Protein AF-A0A8J4B3P4-F1 (afdb_monomer_lite)

Structure (mmCIF, N/CA/C/O backbone):
data_AF-A0A8J4B3P4-F1
#
_entry.id   AF-A0A8J4B3P4-F1
#
loop_
_atom_site.group_PDB
_atom_site.id
_atom_site.type_symbol
_atom_site.label_atom_id
_atom_site.label_alt_id
_atom_site.label_comp_id
_atom_site.label_asym_id
_atom_site.label_entity_id
_atom_site.label_seq_id
_atom_site.pdbx_PDB_ins_code
_atom_site.Cartn_x
_atom_site.Cartn_y
_atom_site.Cartn_z
_atom_site.occupancy
_atom_site.B_iso_or_equiv
_atom_site.auth_seq_id
_atom_site.auth_comp_id
_atom_site.auth_asym_id
_atom_site.auth_atom_id
_atom_site.pdbx_PDB_model_num
ATOM 1 N N . MET A 1 1 ? -36.917 -0.570 36.222 1.00 38.06 1 MET A N 1
ATOM 2 C CA . MET A 1 1 ? -35.526 -0.192 36.544 1.00 38.06 1 MET A CA 1
ATOM 3 C C . MET A 1 1 ? -34.757 -0.181 35.239 1.00 38.06 1 MET A C 1
ATOM 5 O O . MET A 1 1 ? -34.541 -1.243 34.676 1.00 38.06 1 MET A O 1
ATOM 9 N N . LEU A 1 2 ? -34.476 1.005 34.700 1.00 41.50 2 LEU A N 1
ATOM 10 C CA . LEU A 1 2 ? -33.633 1.171 33.516 1.00 41.50 2 LEU A CA 1
ATOM 11 C C . LEU A 1 2 ? -32.187 1.172 34.007 1.00 41.50 2 LEU A C 1
ATOM 13 O O . LEU A 1 2 ? -31.768 2.106 34.686 1.00 41.50 2 LEU A O 1
ATOM 17 N N . THR A 1 3 ? -31.476 0.081 33.751 1.00 43.12 3 THR A N 1
ATOM 18 C CA . THR A 1 3 ? -30.063 -0.077 34.091 1.00 43.12 3 THR A CA 1
ATOM 19 C C . THR A 1 3 ? -29.273 0.998 33.351 1.00 43.12 3 THR A C 1
ATOM 21 O O . THR A 1 3 ? -29.347 1.090 32.126 1.00 43.12 3 THR A O 1
ATOM 24 N N . ALA A 1 4 ? -28.586 1.854 34.105 1.00 45.25 4 ALA A N 1
ATOM 25 C CA . ALA A 1 4 ? -27.761 2.922 33.571 1.00 45.25 4 ALA A CA 1
ATOM 26 C C . ALA A 1 4 ? -26.701 2.335 32.628 1.00 45.25 4 ALA A C 1
ATOM 28 O O . ALA A 1 4 ? -25.981 1.411 33.005 1.00 45.25 4 ALA A O 1
ATOM 29 N N . CYS A 1 5 ? -26.617 2.863 31.404 1.00 50.41 5 CYS A N 1
ATOM 30 C CA . CYS A 1 5 ? -25.455 2.659 30.552 1.00 50.41 5 CYS A CA 1
ATOM 31 C C . CYS A 1 5 ? -24.250 3.225 31.298 1.00 50.41 5 CYS A C 1
ATOM 33 O O . CYS A 1 5 ? -24.154 4.438 31.488 1.00 50.41 5 CYS A O 1
ATOM 35 N N . ASP A 1 6 ? -23.373 2.335 31.746 1.00 42.41 6 ASP A N 1
ATOM 36 C CA . ASP A 1 6 ? -22.092 2.682 32.333 1.00 42.41 6 ASP A CA 1
ATOM 37 C C . ASP A 1 6 ? -21.291 3.422 31.257 1.00 42.41 6 ASP A C 1
ATOM 39 O O . ASP A 1 6 ? -20.780 2.831 30.302 1.00 42.41 6 ASP A O 1
ATOM 43 N N . ALA A 1 7 ? -21.311 4.753 31.328 1.00 48.47 7 ALA A N 1
ATOM 44 C CA . ALA A 1 7 ? -20.653 5.632 30.380 1.00 48.47 7 ALA A CA 1
ATOM 45 C C . ALA A 1 7 ? -19.150 5.591 30.659 1.00 48.47 7 ALA A C 1
ATOM 47 O O . ALA A 1 7 ? -18.567 6.536 31.193 1.00 48.47 7 ALA A O 1
ATOM 48 N N . THR A 1 8 ? -18.516 4.473 30.307 1.00 53.03 8 THR A N 1
ATOM 49 C CA . THR A 1 8 ? -17.065 4.389 30.199 1.00 53.03 8 THR A CA 1
ATOM 50 C C . THR A 1 8 ? -16.650 5.408 29.151 1.00 53.03 8 THR A C 1
ATOM 52 O O . THR A 1 8 ? -16.826 5.241 27.945 1.00 53.03 8 THR A O 1
ATOM 55 N N . ARG A 1 9 ? -16.176 6.551 29.643 1.00 50.34 9 ARG A N 1
ATOM 56 C CA . ARG A 1 9 ? -15.672 7.647 28.831 1.00 50.34 9 ARG A CA 1
ATOM 57 C C . ARG A 1 9 ? -14.398 7.134 28.163 1.00 50.34 9 ARG A C 1
ATOM 59 O O . ARG A 1 9 ? -13.337 7.139 28.779 1.00 50.34 9 ARG A O 1
ATOM 66 N N . LEU A 1 10 ? -14.526 6.622 26.941 1.00 59.06 10 LEU A N 1
ATOM 67 C CA . LEU A 1 10 ? -13.390 6.165 26.148 1.00 59.06 10 LEU A CA 1
ATOM 68 C C . LEU A 1 10 ? -12.426 7.342 25.981 1.00 59.06 10 LEU A C 1
ATOM 70 O O . LEU A 1 10 ? -12.778 8.363 25.386 1.00 59.06 10 LEU A O 1
ATOM 74 N N . GLN A 1 11 ? -11.231 7.219 26.556 1.00 56.34 11 GLN A N 1
ATOM 75 C CA . GLN A 1 11 ? -10.145 8.153 26.295 1.00 56.34 11 GLN A CA 1
ATOM 76 C C . GLN A 1 11 ? -9.583 7.827 24.915 1.00 56.34 11 GLN A C 1
ATOM 78 O O . GLN A 1 11 ? -8.853 6.859 24.725 1.00 56.34 11 GLN A O 1
ATOM 83 N N . VAL A 1 12 ? -10.014 8.620 23.943 1.00 65.25 12 VAL A N 1
ATOM 84 C CA . VAL A 1 12 ? -9.489 8.623 22.583 1.00 65.25 12 VAL A CA 1
ATOM 85 C C . VAL A 1 12 ? -8.385 9.678 22.572 1.00 65.25 12 VAL A C 1
ATOM 87 O O . VAL A 1 12 ? -8.654 10.857 22.797 1.00 65.25 12 VAL A O 1
ATOM 90 N N . GLU A 1 13 ? -7.139 9.243 22.416 1.00 71.88 13 GLU A N 1
ATOM 91 C CA . GLU A 1 13 ? -5.944 10.107 22.418 1.00 71.88 13 GLU A CA 1
ATOM 92 C C . GLU A 1 13 ? -5.687 10.747 21.043 1.00 71.88 13 GLU A C 1
ATOM 94 O O . GLU A 1 13 ? -4.768 11.542 20.853 1.00 71.88 13 GLU A O 1
ATOM 99 N N . GLU A 1 14 ? -6.483 10.370 20.052 1.00 79.62 14 GLU A N 1
ATOM 100 C CA . GLU A 1 14 ? -6.300 10.687 18.653 1.00 79.62 14 GLU A CA 1
ATOM 101 C C . GLU A 1 14 ? -6.860 12.065 18.332 1.00 79.62 14 GLU A C 1
ATOM 103 O O . GLU A 1 14 ? -7.873 12.521 18.868 1.00 79.62 14 GLU A O 1
ATOM 108 N N . ASN A 1 15 ? -6.226 12.714 17.358 1.00 83.44 15 ASN A N 1
ATOM 109 C CA . ASN A 1 15 ? -6.749 13.945 16.795 1.00 83.44 15 ASN A CA 1
ATOM 110 C C . ASN A 1 15 ? -8.179 13.718 16.265 1.00 83.44 15 ASN A C 1
ATOM 112 O O . ASN A 1 15 ? -8.436 12.781 15.500 1.00 83.44 15 ASN A O 1
ATOM 116 N N . ARG A 1 16 ? -9.093 14.619 16.645 1.00 84.31 16 ARG A N 1
ATOM 117 C CA . ARG A 1 16 ? -10.506 14.610 16.252 1.00 84.31 16 ARG A CA 1
ATOM 118 C C . ARG A 1 16 ? -10.711 14.408 14.748 1.00 84.31 16 ARG A C 1
ATOM 120 O O . ARG A 1 16 ? -11.571 13.621 14.369 1.00 84.31 16 ARG A O 1
ATOM 127 N N . GLU A 1 17 ? -9.916 15.056 13.901 1.00 83.81 17 GLU A N 1
ATOM 128 C CA . GLU A 1 17 ? -10.041 14.957 12.438 1.00 83.81 17 GLU A CA 1
ATOM 129 C C . GLU A 1 17 ? -9.772 13.533 11.919 1.00 83.81 17 GLU A C 1
ATOM 131 O O . GLU A 1 17 ? -10.432 13.043 10.995 1.00 83.81 17 GLU A O 1
ATOM 136 N N . VAL A 1 18 ? -8.813 12.834 12.534 1.00 85.75 18 VAL A N 1
ATOM 137 C CA . VAL A 1 18 ? -8.480 11.449 12.173 1.00 85.75 18 VAL A CA 1
ATOM 138 C C . VAL A 1 18 ? -9.603 10.519 12.612 1.00 85.75 18 VAL A C 1
ATOM 140 O O . VAL A 1 18 ? -10.028 9.666 11.835 1.00 85.75 18 VAL A O 1
ATOM 143 N N . MET A 1 19 ? -10.141 10.724 13.815 1.00 89.62 19 MET A N 1
ATOM 144 C CA . MET A 1 19 ? -11.267 9.934 14.315 1.00 89.62 19 MET A CA 1
ATOM 145 C C . MET A 1 19 ? -12.544 10.149 13.516 1.00 89.62 19 MET A C 1
ATOM 147 O O . MET A 1 19 ? -13.242 9.184 13.218 1.00 89.62 19 MET A O 1
ATOM 151 N N . GLU A 1 20 ? -12.841 11.381 13.106 1.00 90.19 20 GLU A N 1
ATOM 152 C CA . GLU A 1 20 ? -13.961 11.653 12.204 1.00 90.19 20 GLU A CA 1
ATOM 153 C C . GLU A 1 20 ? -13.795 10.886 10.886 1.00 90.19 20 GLU A C 1
ATOM 155 O O . GLU A 1 20 ? -14.742 10.251 10.418 1.00 90.19 20 GLU A O 1
ATOM 160 N N . SER A 1 21 ? -12.576 10.836 10.342 1.00 90.75 21 SER A N 1
ATOM 161 C CA . SER A 1 21 ? -12.277 10.049 9.142 1.00 90.75 21 SER A CA 1
ATOM 162 C C . SER A 1 21 ? -12.468 8.543 9.366 1.00 90.75 21 SER A C 1
ATOM 164 O O . SER A 1 21 ? -13.091 7.881 8.537 1.00 90.75 21 SER A O 1
ATOM 166 N N . VAL A 1 22 ? -12.010 7.997 10.498 1.00 92.44 22 VAL A N 1
ATOM 167 C CA . VAL A 1 22 ? -12.225 6.585 10.876 1.00 92.44 22 VAL A CA 1
ATOM 168 C C . VAL A 1 22 ? -13.718 6.269 10.978 1.00 92.44 22 VAL A C 1
ATOM 170 O O . VAL A 1 22 ? -14.176 5.271 10.425 1.00 92.44 22 VAL A O 1
ATOM 173 N N . LEU A 1 23 ? -14.504 7.137 11.620 1.00 92.00 23 LEU A N 1
ATOM 174 C CA . LEU A 1 23 ? -15.952 6.963 11.757 1.00 92.00 23 LEU A CA 1
ATOM 175 C C . LEU A 1 23 ? -16.673 7.029 10.404 1.00 92.00 23 LEU A C 1
ATOM 177 O O . LEU A 1 23 ? -17.629 6.283 10.187 1.00 92.00 23 LEU A O 1
ATOM 181 N N . ILE A 1 24 ? -16.217 7.878 9.480 1.00 91.94 24 ILE A N 1
ATOM 182 C CA . ILE A 1 24 ? -16.720 7.924 8.099 1.00 91.94 24 ILE A CA 1
ATOM 183 C C . ILE A 1 24 ? -16.467 6.581 7.397 1.00 91.94 24 ILE A C 1
ATOM 185 O O . ILE A 1 24 ? -17.406 5.992 6.851 1.00 91.94 24 ILE A O 1
ATOM 189 N N . VAL A 1 25 ? -15.247 6.039 7.499 1.00 92.88 25 VAL A N 1
ATOM 190 C CA . VAL A 1 25 ? -14.917 4.714 6.948 1.00 92.88 25 VAL A CA 1
ATOM 191 C C . VAL A 1 25 ? -15.756 3.613 7.595 1.00 92.88 25 VAL A C 1
ATOM 193 O O . VAL A 1 25 ? -16.291 2.743 6.904 1.00 92.88 25 VAL A O 1
ATOM 196 N N . MET A 1 26 ? -15.942 3.671 8.913 1.00 92.81 26 MET A N 1
ATOM 197 C CA . MET A 1 26 ? -16.757 2.724 9.676 1.00 92.81 26 MET A CA 1
ATOM 198 C C . MET A 1 26 ? -18.244 2.778 9.291 1.00 92.81 26 MET A C 1
ATOM 200 O O . MET A 1 26 ? -18.939 1.765 9.374 1.00 92.81 26 MET A O 1
ATOM 204 N N . ARG A 1 27 ? -18.733 3.909 8.772 1.00 93.44 27 ARG A N 1
ATOM 205 C CA . ARG A 1 27 ? -20.082 4.041 8.189 1.00 93.44 27 ARG A CA 1
ATOM 206 C C . ARG A 1 27 ? -20.179 3.567 6.737 1.00 93.44 27 ARG A C 1
ATOM 208 O O . ARG A 1 27 ? -21.283 3.435 6.226 1.00 93.44 27 ARG A O 1
ATOM 215 N N . GLY A 1 28 ? -19.052 3.262 6.096 1.00 90.94 28 GLY A N 1
ATOM 216 C CA . GLY A 1 28 ? -19.007 2.703 4.743 1.00 90.94 28 GLY A CA 1
ATOM 217 C C . GLY A 1 28 ? -18.812 3.740 3.643 1.00 90.94 28 GLY A C 1
ATOM 218 O O . GLY A 1 28 ? -18.974 3.407 2.472 1.00 90.94 28 GLY A O 1
ATOM 219 N N . SER A 1 29 ? -18.432 4.966 3.999 1.00 89.44 29 SER A N 1
ATOM 220 C CA . SER A 1 29 ? -18.139 6.030 3.039 1.00 89.44 29 SER A CA 1
ATOM 221 C C . SER A 1 29 ? -16.631 6.277 2.958 1.00 89.44 29 SER A C 1
ATOM 223 O O . SER A 1 29 ? -15.962 6.240 3.994 1.00 89.44 29 SER A O 1
ATOM 225 N N . PRO A 1 30 ? -16.069 6.548 1.767 1.00 86.06 30 PRO A N 1
ATOM 226 C CA . PRO A 1 30 ? -14.667 6.925 1.661 1.00 86.06 30 PRO A CA 1
ATOM 227 C C . PRO A 1 30 ? -14.434 8.293 2.328 1.00 86.06 30 PRO A C 1
ATOM 229 O O . PRO A 1 30 ? -15.328 9.145 2.301 1.00 86.06 30 PRO A O 1
ATOM 232 N N . PRO A 1 31 ? -13.242 8.549 2.897 1.00 82.81 31 PRO A N 1
ATOM 233 C CA . PRO A 1 31 ? -12.910 9.863 3.435 1.00 82.81 31 PRO A CA 1
ATOM 234 C C . PRO A 1 31 ? -13.003 10.952 2.354 1.00 82.81 31 PRO A C 1
ATOM 236 O O . PRO A 1 31 ? -12.744 10.706 1.170 1.00 82.81 31 PRO A O 1
ATOM 239 N N . VAL A 1 32 ? -13.360 12.172 2.754 1.00 75.50 32 VAL A N 1
ATOM 240 C CA . VAL A 1 32 ? -13.595 13.295 1.830 1.00 75.50 32 VAL A CA 1
ATOM 241 C C . VAL A 1 32 ? -12.360 13.549 0.954 1.00 75.50 32 VAL A C 1
ATOM 243 O O . VAL A 1 32 ? -11.227 13.440 1.415 1.00 75.50 32 VAL A O 1
ATOM 246 N N . ASN A 1 33 ? -12.574 13.873 -0.325 1.00 68.19 33 ASN A N 1
ATOM 247 C CA . ASN A 1 33 ? -11.528 14.153 -1.322 1.00 68.19 33 ASN A CA 1
ATOM 248 C C . ASN A 1 33 ? -10.585 12.982 -1.657 1.00 68.19 33 ASN A C 1
ATOM 250 O O . ASN A 1 33 ? -9.633 13.182 -2.410 1.00 68.19 33 ASN A O 1
ATOM 254 N N . THR A 1 34 ? -10.832 11.760 -1.172 1.00 67.44 34 THR A N 1
ATOM 255 C CA . THR A 1 34 ? -9.934 10.619 -1.442 1.00 67.44 34 THR A CA 1
ATOM 256 C C . THR A 1 34 ? -10.304 9.798 -2.678 1.00 67.44 34 THR A C 1
ATOM 258 O O . THR A 1 34 ? -9.433 9.209 -3.323 1.00 67.44 34 THR A O 1
ATOM 261 N N . PHE A 1 35 ? -11.587 9.772 -3.040 1.00 58.16 35 PHE A N 1
ATOM 262 C CA . PHE A 1 35 ? -12.085 8.905 -4.108 1.00 58.16 35 PHE A CA 1
ATOM 263 C C . PHE A 1 35 ? -12.016 9.556 -5.501 1.00 58.16 35 PHE A C 1
ATOM 265 O O . PHE A 1 35 ? -11.621 8.885 -6.457 1.00 58.16 35 PHE A O 1
ATOM 272 N N . ASP A 1 36 ? -12.308 10.860 -5.596 1.00 56.94 36 ASP A N 1
ATOM 273 C CA . ASP A 1 36 ? -12.469 11.575 -6.875 1.00 56.94 36 ASP A CA 1
ATOM 274 C C . ASP A 1 36 ? -11.289 12.464 -7.282 1.00 56.94 36 ASP A C 1
ATOM 276 O O . ASP A 1 36 ? -11.137 12.799 -8.459 1.00 56.94 36 ASP A O 1
ATOM 280 N N . THR A 1 37 ? -10.412 12.847 -6.351 1.00 53.41 37 THR A N 1
ATOM 281 C CA . THR A 1 37 ? -9.296 13.736 -6.696 1.00 53.41 37 THR A CA 1
ATOM 282 C C . THR A 1 37 ? -8.189 12.952 -7.403 1.00 53.41 37 THR A C 1
ATOM 284 O O . THR A 1 37 ? -7.845 11.838 -7.008 1.00 53.41 37 THR A O 1
ATOM 287 N N . ARG A 1 38 ? -7.580 13.533 -8.447 1.00 53.88 38 ARG A N 1
ATOM 288 C CA . ARG A 1 38 ? -6.377 12.992 -9.124 1.00 53.88 38 ARG A CA 1
ATOM 289 C C . ARG A 1 38 ? -5.108 13.060 -8.254 1.00 53.88 38 ARG A C 1
ATOM 291 O O . ARG A 1 38 ? -4.031 12.736 -8.730 1.00 53.88 38 ARG A O 1
ATOM 298 N N . SER A 1 39 ? -5.222 13.516 -7.007 1.00 53.25 39 SER A N 1
ATOM 299 C CA . SER A 1 39 ? -4.087 13.823 -6.139 1.00 53.25 39 SER A CA 1
ATOM 300 C C . SER A 1 39 ? -3.589 12.593 -5.373 1.00 53.25 39 SER A C 1
ATOM 302 O O . SER A 1 39 ? -4.379 11.747 -4.955 1.00 53.25 39 SER A O 1
ATOM 304 N N . THR A 1 40 ? -2.279 12.523 -5.141 1.00 56.38 40 THR A N 1
ATOM 305 C CA . THR A 1 40 ? -1.621 11.602 -4.197 1.00 56.38 40 THR A CA 1
ATOM 306 C C . THR A 1 40 ? -1.984 11.902 -2.733 1.00 56.38 40 THR A C 1
ATOM 308 O O . THR A 1 40 ? -1.756 11.077 -1.853 1.00 56.38 40 THR A O 1
ATOM 311 N N . ALA A 1 41 ? -2.639 13.036 -2.448 1.00 58.66 41 ALA A N 1
ATOM 312 C CA . ALA A 1 41 ? -2.990 13.470 -1.094 1.00 58.66 41 ALA A CA 1
ATOM 313 C C . ALA A 1 41 ? -3.852 12.467 -0.299 1.00 58.66 41 ALA A C 1
ATOM 315 O O . ALA A 1 41 ? -3.840 12.491 0.934 1.00 58.66 41 ALA A O 1
ATOM 316 N N . CYS A 1 42 ? -4.572 11.559 -0.970 1.00 74.81 42 CYS A N 1
ATOM 317 C CA . CYS A 1 42 ? -5.424 10.574 -0.303 1.00 74.81 42 CYS A CA 1
ATOM 318 C C . CYS A 1 42 ? -4.645 9.545 0.528 1.00 74.81 42 CYS A C 1
ATOM 320 O O . CYS A 1 42 ? -5.158 9.088 1.549 1.00 74.81 42 CYS A O 1
ATOM 322 N N . TRP A 1 43 ? -3.413 9.208 0.130 1.00 82.69 43 TRP A N 1
ATOM 323 C CA . TRP A 1 43 ? -2.571 8.228 0.823 1.00 82.69 43 TRP A CA 1
ATOM 324 C C . TRP A 1 43 ? -2.322 8.640 2.273 1.00 82.69 43 TRP A C 1
ATOM 326 O O . TRP A 1 43 ? -2.521 7.853 3.196 1.00 82.69 43 TRP A O 1
ATOM 336 N N . SER A 1 44 ? -1.986 9.912 2.490 1.00 85.00 44 SER A N 1
ATOM 337 C CA . SER A 1 44 ? -1.712 10.449 3.826 1.00 85.00 44 SER A CA 1
ATOM 338 C C . SER A 1 44 ? -2.899 10.292 4.789 1.00 85.00 44 SER A C 1
ATOM 340 O O . SER A 1 44 ? -2.709 9.981 5.965 1.00 85.00 44 SER A O 1
ATOM 342 N N . ILE A 1 45 ? -4.127 10.447 4.283 1.00 88.19 45 ILE A N 1
ATOM 343 C CA . ILE A 1 45 ? -5.363 10.288 5.057 1.00 88.19 45 ILE A CA 1
ATOM 344 C C . ILE A 1 45 ? -5.563 8.813 5.409 1.00 88.19 45 ILE A C 1
ATOM 346 O O . ILE A 1 45 ? -5.754 8.481 6.578 1.00 88.19 45 ILE A O 1
ATOM 350 N N . PHE A 1 46 ? -5.450 7.917 4.425 1.00 90.75 46 PHE A N 1
ATOM 351 C CA . PHE A 1 46 ? -5.592 6.479 4.656 1.00 90.75 46 PHE A CA 1
ATOM 352 C C . PHE A 1 46 ? -4.541 5.924 5.613 1.00 90.75 46 PHE A C 1
ATOM 354 O O . PHE A 1 46 ? -4.882 5.122 6.475 1.00 90.75 46 PHE A O 1
ATOM 361 N N . LYS A 1 47 ? -3.295 6.394 5.534 1.00 91.69 47 LYS A N 1
ATOM 362 C CA . LYS A 1 47 ? -2.231 6.003 6.462 1.00 91.69 47 LYS A CA 1
ATOM 363 C C . LYS A 1 47 ? -2.587 6.346 7.911 1.00 91.69 47 LYS A C 1
ATOM 365 O O . LYS A 1 47 ? -2.456 5.495 8.786 1.00 91.69 47 LYS A O 1
ATOM 370 N N . LYS A 1 48 ? -3.097 7.559 8.166 1.00 91.88 48 LYS A N 1
ATOM 371 C CA . LYS A 1 48 ? -3.559 7.969 9.506 1.00 91.88 48 LYS A CA 1
ATOM 372 C C . LYS A 1 48 ? -4.717 7.094 9.997 1.00 91.88 48 LYS A C 1
ATOM 374 O O . LYS A 1 48 ? -4.694 6.652 11.139 1.00 91.88 48 LYS A O 1
ATOM 379 N N . ILE A 1 49 ? -5.692 6.814 9.130 1.00 93.12 49 ILE A N 1
ATOM 380 C CA . ILE A 1 49 ? -6.838 5.951 9.456 1.00 93.12 49 ILE A CA 1
ATOM 381 C C . ILE A 1 49 ? -6.373 4.531 9.789 1.00 93.12 49 ILE A C 1
ATOM 383 O O . ILE A 1 49 ? -6.808 3.981 10.792 1.00 93.12 49 ILE A O 1
ATOM 387 N N . LEU A 1 50 ? -5.474 3.952 8.987 1.00 94.88 50 LEU A N 1
ATOM 388 C CA . LEU A 1 50 ? -4.955 2.598 9.188 1.00 94.88 50 LEU A CA 1
ATOM 389 C C . LEU A 1 50 ? -4.181 2.460 10.504 1.00 94.88 50 LEU A C 1
ATOM 391 O O . LEU A 1 50 ? -4.351 1.461 11.189 1.00 94.88 50 LEU A O 1
ATOM 395 N N . ILE A 1 51 ? -3.397 3.470 10.900 1.00 93.44 51 ILE A N 1
ATOM 396 C CA . ILE A 1 51 ? -2.702 3.483 12.201 1.00 93.44 51 ILE A CA 1
ATOM 397 C C . ILE A 1 51 ? -3.705 3.415 13.359 1.00 93.44 51 ILE A C 1
ATOM 399 O O . ILE A 1 51 ? -3.515 2.641 14.294 1.00 93.44 51 ILE A O 1
ATOM 403 N N . VAL A 1 52 ? -4.780 4.202 13.295 1.00 93.50 52 VAL A N 1
ATOM 404 C CA . VAL A 1 52 ? -5.827 4.192 14.327 1.00 93.50 52 VAL A CA 1
ATOM 405 C C . VAL A 1 52 ? -6.609 2.880 14.299 1.00 93.50 52 VAL A C 1
ATOM 407 O O . VAL A 1 52 ? -6.859 2.286 15.344 1.00 93.50 52 VAL A O 1
ATOM 410 N N . ALA A 1 53 ? -6.945 2.390 13.106 1.00 93.94 53 ALA A N 1
ATOM 411 C CA . ALA A 1 53 ? -7.618 1.111 12.937 1.00 93.94 53 ALA A CA 1
ATOM 412 C C . ALA A 1 53 ? -6.777 -0.053 13.475 1.00 93.94 53 ALA A C 1
ATOM 414 O O . ALA A 1 53 ? -7.331 -1.012 13.994 1.00 93.94 53 ALA A O 1
ATOM 415 N N . ASP A 1 54 ? -5.453 0.021 13.376 1.00 93.88 54 ASP A N 1
ATOM 416 C CA . ASP A 1 54 ? -4.546 -0.950 13.978 1.00 93.88 54 ASP A CA 1
ATOM 417 C C . ASP A 1 54 ? -4.506 -0.837 15.503 1.00 93.88 54 ASP A C 1
ATOM 419 O O . ASP A 1 54 ? -4.698 -1.839 16.186 1.00 93.88 54 ASP A O 1
ATOM 423 N N . LYS A 1 55 ? -4.368 0.386 16.040 1.00 92.62 55 LYS A N 1
ATOM 424 C CA . LYS A 1 55 ? -4.359 0.647 17.491 1.00 92.62 55 LYS A CA 1
ATOM 425 C C . LYS A 1 55 ? -5.615 0.116 18.192 1.00 92.62 55 LYS A C 1
ATOM 427 O O . LYS A 1 55 ? -5.523 -0.365 19.317 1.00 92.62 55 LYS A O 1
ATOM 432 N N . TYR A 1 56 ? -6.769 0.207 17.534 1.00 92.06 56 TYR A N 1
ATOM 433 C CA . TYR A 1 56 ? -8.064 -0.210 18.081 1.00 92.06 56 TYR A CA 1
ATOM 434 C C . TYR A 1 56 ? -8.612 -1.520 17.497 1.00 92.06 56 TYR A C 1
ATOM 436 O O . TYR A 1 56 ? -9.796 -1.802 17.664 1.00 92.06 56 TYR A O 1
ATOM 444 N N . ASP A 1 57 ? -7.786 -2.293 16.790 1.00 93.00 57 ASP A N 1
ATOM 445 C CA . ASP A 1 57 ? -8.156 -3.580 16.181 1.00 93.00 57 ASP A CA 1
ATOM 446 C C . ASP A 1 57 ? -9.442 -3.547 15.316 1.00 93.00 57 ASP A C 1
ATOM 448 O O . ASP A 1 57 ? -10.295 -4.437 15.304 1.00 93.00 57 ASP A O 1
ATOM 452 N N . MET A 1 58 ? -9.607 -2.471 14.549 1.00 93.94 58 MET A N 1
ATOM 453 C CA . MET A 1 58 ? -10.764 -2.234 13.688 1.00 93.94 58 MET A CA 1
ATOM 454 C C . MET A 1 58 ? -10.591 -2.910 12.320 1.00 93.94 58 MET A C 1
ATOM 456 O O . MET A 1 58 ? -10.429 -2.244 11.294 1.00 93.94 58 MET A O 1
ATOM 460 N N . SER A 1 59 ? -10.665 -4.242 12.286 1.00 94.88 59 SER A N 1
ATOM 461 C CA . SER A 1 59 ? -10.471 -5.045 11.062 1.00 94.88 59 SER A CA 1
ATOM 462 C C . SER A 1 59 ? -11.358 -4.608 9.882 1.00 94.88 59 SER A C 1
ATOM 464 O O . SER A 1 59 ? -10.877 -4.460 8.761 1.00 94.88 59 SER A O 1
ATOM 466 N N . LEU A 1 60 ? -12.633 -4.283 10.135 1.00 94.56 60 LEU A N 1
ATOM 467 C CA . LEU A 1 60 ? -13.559 -3.798 9.099 1.00 94.56 60 LEU A CA 1
ATOM 468 C C . LEU A 1 60 ? -13.111 -2.466 8.469 1.00 94.56 60 LEU A C 1
ATOM 470 O O . LEU A 1 60 ? -13.351 -2.215 7.287 1.00 94.56 60 LEU A O 1
ATOM 474 N N . VAL A 1 61 ? -12.479 -1.588 9.254 1.00 95.62 61 VAL A N 1
ATOM 475 C CA . VAL A 1 61 ? -11.955 -0.311 8.752 1.00 95.62 61 VAL A CA 1
ATOM 476 C C . VAL A 1 61 ? -10.754 -0.573 7.845 1.00 95.62 61 VAL A C 1
ATOM 478 O O . VAL A 1 61 ? -10.713 -0.010 6.752 1.00 95.62 61 VAL A O 1
ATOM 481 N N . LYS A 1 62 ? -9.840 -1.476 8.241 1.00 95.81 62 LYS A N 1
ATOM 482 C CA . LYS A 1 62 ? -8.693 -1.892 7.412 1.00 95.81 62 LYS A CA 1
ATOM 483 C C . LYS A 1 62 ? -9.159 -2.456 6.063 1.00 95.81 62 LYS A C 1
ATOM 485 O O . LYS A 1 62 ? -8.728 -1.962 5.024 1.00 95.81 62 LYS A O 1
ATOM 490 N N . GLU A 1 63 ? -10.126 -3.377 6.079 1.00 95.50 63 GLU A N 1
ATOM 491 C CA . GLU A 1 63 ? -10.698 -3.989 4.868 1.00 95.50 63 GLU A CA 1
ATOM 492 C C . GLU A 1 63 ? -11.307 -2.941 3.917 1.00 95.50 63 GLU A C 1
ATOM 494 O O . GLU A 1 63 ? -11.107 -2.972 2.701 1.00 95.50 63 GLU A O 1
ATOM 499 N N . ARG A 1 64 ? -12.056 -1.968 4.449 1.00 94.94 64 ARG A N 1
ATOM 500 C CA . ARG A 1 64 ? -12.661 -0.909 3.623 1.00 94.94 64 ARG A CA 1
ATOM 501 C C . ARG A 1 64 ? -11.624 0.038 3.040 1.00 94.94 64 ARG A C 1
ATOM 503 O O . ARG A 1 64 ? -11.736 0.407 1.869 1.00 94.94 64 ARG A O 1
ATOM 510 N N . CYS A 1 65 ? -10.623 0.415 3.834 1.00 94.19 65 CYS A N 1
ATOM 511 C CA . CYS A 1 65 ? -9.495 1.203 3.354 1.00 94.19 65 CYS A CA 1
ATOM 512 C C . CYS A 1 65 ? -8.799 0.492 2.190 1.00 94.19 65 CYS A C 1
ATOM 514 O O . CYS A 1 65 ? -8.619 1.101 1.136 1.00 94.19 65 CYS A O 1
ATOM 516 N N . GLU A 1 66 ? -8.494 -0.797 2.340 1.00 94.50 66 GLU A N 1
ATOM 517 C CA . GLU A 1 66 ? -7.892 -1.607 1.282 1.00 94.50 66 GLU A CA 1
ATOM 518 C C . GLU A 1 66 ? -8.741 -1.613 0.009 1.00 94.50 66 GLU A C 1
ATOM 520 O O . GLU A 1 66 ? -8.242 -1.243 -1.054 1.00 94.50 66 GLU A O 1
ATOM 525 N N . LYS A 1 67 ? -10.041 -1.917 0.105 1.00 92.62 67 LYS A N 1
ATOM 526 C CA . LYS A 1 67 ? -10.936 -1.941 -1.065 1.00 92.62 67 LYS A CA 1
ATOM 527 C C . LYS A 1 67 ? -10.928 -0.630 -1.844 1.00 92.62 67 LYS A C 1
ATOM 529 O O . LYS A 1 67 ? -10.898 -0.643 -3.077 1.00 92.62 67 LYS A O 1
ATOM 534 N N . TRP A 1 68 ? -10.958 0.516 -1.166 1.00 90.81 68 TRP A N 1
ATOM 535 C CA . TRP A 1 68 ? -10.940 1.806 -1.860 1.00 90.81 68 TRP A CA 1
ATOM 536 C C . TRP A 1 68 ? -9.584 2.133 -2.473 1.00 90.81 68 TRP A C 1
ATOM 538 O O . TRP A 1 68 ? -9.546 2.651 -3.593 1.00 90.81 68 TRP A O 1
ATOM 548 N N . LEU A 1 69 ? -8.491 1.808 -1.784 1.00 89.56 69 LEU A N 1
ATOM 549 C CA . LEU A 1 69 ? -7.142 2.001 -2.308 1.00 89.56 69 LEU A CA 1
ATOM 550 C C . LEU A 1 69 ? -6.894 1.103 -3.528 1.00 89.56 69 LEU A C 1
ATOM 552 O O . LEU A 1 69 ? -6.455 1.602 -4.562 1.00 89.56 69 LEU A O 1
ATOM 556 N N . VAL A 1 70 ? -7.292 -0.171 -3.482 1.00 90.31 70 VAL A N 1
ATOM 557 C CA . VAL A 1 70 ? -7.247 -1.108 -4.621 1.00 90.31 70 VAL A CA 1
ATOM 558 C C . VAL A 1 70 ? -8.102 -0.609 -5.785 1.00 90.31 70 VAL A C 1
ATOM 560 O O . VAL A 1 70 ? -7.637 -0.526 -6.923 1.00 90.31 70 VAL A O 1
ATOM 563 N N . SER A 1 71 ? -9.342 -0.196 -5.511 1.00 87.50 71 SER A N 1
ATOM 564 C CA . SER A 1 71 ? -10.234 0.367 -6.530 1.00 87.50 71 SER A CA 1
ATOM 565 C C . SER A 1 71 ? -9.611 1.590 -7.214 1.00 87.50 71 SER A C 1
ATOM 567 O O . SER A 1 71 ? -9.742 1.778 -8.427 1.00 87.50 71 SER A O 1
ATOM 569 N N . ARG A 1 72 ? -8.870 2.406 -6.459 1.00 82.25 72 ARG A N 1
ATOM 570 C CA . ARG A 1 72 ? -8.106 3.531 -6.995 1.00 82.25 72 ARG A CA 1
ATOM 571 C C . ARG A 1 72 ? -6.915 3.075 -7.847 1.00 82.25 72 ARG A C 1
ATOM 573 O O . ARG A 1 72 ? -6.751 3.639 -8.929 1.00 82.25 72 ARG A O 1
ATOM 580 N N . CYS A 1 73 ? -6.150 2.061 -7.423 1.00 82.31 73 CYS A N 1
ATOM 581 C CA . CYS A 1 73 ? -5.064 1.457 -8.218 1.00 82.31 73 CYS A CA 1
ATOM 582 C C . CYS A 1 73 ? -5.566 1.072 -9.614 1.00 82.31 73 CYS A C 1
ATOM 584 O O . CYS A 1 73 ? -4.998 1.463 -10.634 1.00 82.31 73 CYS A O 1
ATOM 586 N N . LEU A 1 74 ? -6.679 0.334 -9.643 1.00 83.19 74 LEU A N 1
ATOM 587 C CA . LEU A 1 74 ? -7.298 -0.176 -10.861 1.00 83.19 74 LEU A CA 1
ATOM 588 C C . LEU A 1 74 ? -7.757 0.955 -11.779 1.00 83.19 74 LEU A C 1
ATOM 590 O O . LEU A 1 74 ? -7.399 0.986 -12.956 1.00 83.19 74 LEU A O 1
ATOM 594 N N . ARG A 1 75 ? -8.493 1.935 -11.239 1.00 79.75 75 ARG A N 1
ATOM 595 C CA . ARG A 1 75 ? -8.933 3.102 -12.017 1.00 79.75 75 ARG A CA 1
ATOM 596 C C . ARG A 1 75 ? -7.764 3.919 -12.563 1.00 79.75 75 ARG A C 1
ATOM 598 O O . ARG A 1 75 ? -7.874 4.444 -13.667 1.00 79.75 75 ARG A O 1
ATOM 605 N N . GLY A 1 76 ? -6.675 4.045 -11.804 1.00 75.44 76 GLY A N 1
ATOM 606 C CA . GLY A 1 76 ? -5.454 4.720 -12.245 1.00 75.44 76 GLY A CA 1
ATOM 607 C C . GLY A 1 76 ? -4.854 4.046 -13.476 1.00 75.44 76 GLY A C 1
ATOM 608 O O . GLY A 1 76 ? -4.715 4.690 -14.516 1.00 75.44 76 GLY A O 1
ATOM 609 N N . ARG A 1 77 ? -4.618 2.730 -13.394 1.00 73.94 77 ARG A N 1
ATOM 610 C CA . ARG A 1 77 ? -4.082 1.926 -14.507 1.00 73.94 77 ARG A CA 1
ATOM 611 C C . ARG A 1 77 ? -4.989 1.920 -15.738 1.00 73.94 77 ARG A C 1
ATOM 613 O O . ARG A 1 77 ? -4.497 1.992 -16.856 1.00 73.94 77 ARG A O 1
ATOM 620 N N . MET A 1 78 ? -6.311 1.873 -15.553 1.00 72.25 78 MET A N 1
ATOM 621 C CA . MET A 1 78 ? -7.257 1.934 -16.677 1.00 72.25 78 MET A CA 1
ATOM 622 C C . MET A 1 78 ? -7.221 3.275 -17.419 1.00 72.25 78 MET A C 1
ATOM 624 O O . MET A 1 78 ? -7.521 3.326 -18.607 1.00 72.25 78 MET A O 1
ATOM 628 N N . ARG A 1 79 ? -6.899 4.372 -16.724 1.00 72.56 79 ARG A N 1
ATOM 629 C CA . ARG A 1 79 ? -6.878 5.723 -17.304 1.00 72.56 79 ARG A CA 1
ATOM 630 C C . ARG A 1 79 ? -5.547 6.071 -17.959 1.00 72.56 79 ARG A C 1
ATOM 632 O O . ARG A 1 79 ? -5.526 6.932 -18.831 1.00 72.56 79 ARG A O 1
ATOM 639 N N . SER A 1 80 ? -4.451 5.459 -17.518 1.00 63.81 80 SER A N 1
ATOM 640 C CA . SER A 1 80 ? -3.134 5.677 -18.105 1.00 63.81 80 SER A CA 1
ATOM 641 C C . SER A 1 80 ? -2.244 4.450 -17.952 1.00 63.81 80 SER A C 1
ATOM 643 O O . SER A 1 80 ? -2.021 3.961 -16.847 1.00 63.81 80 SER A O 1
ATOM 645 N N . HIS A 1 81 ? -1.655 4.017 -19.066 1.00 63.56 81 HIS A N 1
ATOM 646 C CA . HIS A 1 81 ? -0.640 2.961 -19.095 1.00 63.56 81 HIS A CA 1
ATOM 647 C C . HIS A 1 81 ? 0.679 3.395 -18.436 1.00 63.56 81 HIS A C 1
ATOM 649 O O . HIS A 1 81 ? 1.470 2.551 -18.034 1.00 63.56 81 HIS A O 1
ATOM 655 N N . THR A 1 82 ? 0.904 4.708 -18.303 1.00 62.69 82 THR A N 1
ATOM 656 C CA . THR A 1 82 ? 2.051 5.303 -17.599 1.00 62.69 82 THR A CA 1
ATOM 657 C C . THR A 1 82 ? 1.697 5.740 -16.179 1.00 62.69 82 THR A C 1
ATOM 659 O O . THR A 1 82 ? 2.443 6.496 -15.558 1.00 62.69 82 THR A O 1
ATOM 662 N N . PHE A 1 83 ? 0.537 5.315 -15.664 1.00 65.06 83 PHE A N 1
ATOM 663 C CA . PHE A 1 83 ? 0.133 5.613 -14.300 1.00 65.06 83 PHE A CA 1
ATOM 664 C C . PHE A 1 83 ? 1.166 5.052 -13.325 1.00 65.06 83 PHE A C 1
ATOM 666 O O . PHE A 1 83 ? 1.288 3.839 -13.167 1.00 65.06 83 PHE A O 1
ATOM 673 N N . LYS A 1 84 ? 1.882 5.959 -12.665 1.00 64.38 84 LYS A N 1
ATOM 674 C CA . LYS A 1 84 ? 2.701 5.640 -11.505 1.00 64.38 84 LYS A CA 1
ATOM 675 C C . LYS A 1 84 ? 1.818 5.727 -10.283 1.00 64.38 84 LYS A C 1
ATOM 677 O O . LYS A 1 84 ? 1.176 6.752 -10.044 1.00 64.38 84 LYS A O 1
ATOM 682 N N . PHE A 1 85 ? 1.763 4.632 -9.546 1.00 68.12 85 PHE A N 1
ATOM 683 C CA . PHE A 1 85 ? 0.950 4.562 -8.349 1.00 68.12 85 PHE A CA 1
ATOM 684 C C . PHE A 1 85 ? 1.471 5.503 -7.259 1.00 68.12 85 PHE A C 1
ATOM 686 O O . PHE A 1 85 ? 0.688 6.204 -6.614 1.00 68.12 85 PHE A O 1
ATOM 693 N N . GLN A 1 86 ? 2.795 5.537 -7.120 1.00 73.50 86 GLN A N 1
ATOM 694 C CA . GLN A 1 86 ? 3.540 6.347 -6.168 1.00 73.50 86 GLN A CA 1
ATOM 695 C C . GLN A 1 86 ? 5.012 6.428 -6.589 1.00 73.50 86 GLN A C 1
ATOM 697 O O . GLN A 1 86 ? 5.491 5.600 -7.371 1.00 73.50 86 GLN A O 1
ATOM 702 N N . ASP A 1 87 ? 5.731 7.417 -6.067 1.00 83.69 87 ASP A N 1
ATOM 703 C CA . ASP A 1 87 ? 7.185 7.465 -6.215 1.00 83.69 87 ASP A CA 1
ATOM 704 C C . ASP A 1 87 ? 7.834 6.307 -5.445 1.00 83.69 87 ASP A C 1
ATOM 706 O O . ASP A 1 87 ? 7.285 5.824 -4.456 1.00 83.69 87 ASP A O 1
ATOM 710 N N . VAL A 1 88 ? 9.025 5.871 -5.868 1.00 86.38 88 VAL A N 1
ATOM 711 C CA . VAL A 1 88 ? 9.724 4.701 -5.299 1.00 86.38 88 VAL A CA 1
ATOM 712 C C . VAL A 1 88 ? 9.809 4.741 -3.764 1.00 86.38 88 VAL A C 1
ATOM 714 O O . VAL A 1 88 ? 9.577 3.729 -3.105 1.00 86.38 88 VAL A O 1
ATOM 717 N N . SER A 1 89 ? 10.101 5.907 -3.177 1.00 84.31 89 SER A N 1
ATOM 718 C CA . SER A 1 89 ? 10.207 6.068 -1.719 1.00 84.31 89 SER A CA 1
ATOM 719 C C . SER A 1 89 ? 8.876 5.874 -0.991 1.00 84.31 89 SER A C 1
ATOM 721 O O . SER A 1 89 ? 8.838 5.208 0.040 1.00 84.31 89 SER A O 1
ATOM 723 N N . GLU A 1 90 ? 7.785 6.423 -1.531 1.00 86.25 90 GLU A N 1
ATOM 724 C CA . GLU A 1 90 ? 6.433 6.188 -1.006 1.00 86.25 90 GLU A CA 1
ATOM 725 C C . GLU A 1 90 ? 6.017 4.726 -1.233 1.00 86.25 90 GLU A C 1
ATOM 727 O O . GLU A 1 90 ? 5.382 4.115 -0.378 1.00 86.25 90 GLU A O 1
ATOM 732 N N . GLY A 1 91 ? 6.483 4.145 -2.343 1.00 88.62 91 GLY A N 1
ATOM 733 C CA . GLY A 1 91 ? 6.447 2.731 -2.696 1.00 88.62 91 GLY A CA 1
ATOM 734 C C . GLY A 1 91 ? 6.768 1.796 -1.546 1.00 88.62 91 GLY A C 1
ATOM 735 O O . GLY A 1 91 ? 5.928 1.001 -1.116 1.00 88.62 91 GLY A O 1
ATOM 736 N N . PHE A 1 92 ? 8.001 1.894 -1.060 1.00 89.44 92 PHE A N 1
ATOM 737 C CA . PHE A 1 92 ? 8.497 1.032 0.010 1.00 89.44 92 PHE A CA 1
ATOM 738 C C . PHE A 1 92 ? 7.793 1.278 1.336 1.00 89.44 92 PHE A C 1
ATOM 740 O O . PHE A 1 92 ? 7.503 0.329 2.064 1.00 89.44 92 PHE A O 1
ATOM 747 N N . GLU A 1 93 ? 7.457 2.534 1.631 1.00 89.69 93 GLU A N 1
ATOM 748 C CA . GLU A 1 93 ? 6.692 2.856 2.828 1.00 89.69 93 GLU A CA 1
ATOM 749 C C . GLU A 1 93 ? 5.318 2.171 2.812 1.00 89.69 93 GLU A C 1
ATOM 751 O O . GLU A 1 93 ? 4.924 1.535 3.792 1.00 89.69 93 GLU A O 1
ATOM 756 N N . TRP A 1 94 ? 4.604 2.233 1.687 1.00 91.31 94 TRP A N 1
ATOM 757 C CA . TRP A 1 94 ? 3.323 1.550 1.540 1.00 91.31 94 TRP A CA 1
ATOM 758 C C . TRP A 1 94 ? 3.451 0.038 1.542 1.00 91.31 94 TRP A C 1
ATOM 760 O O . TRP A 1 94 ? 2.580 -0.632 2.093 1.00 91.31 94 TRP A O 1
ATOM 770 N N . LEU A 1 95 ? 4.531 -0.510 0.994 1.00 92.12 95 LEU A N 1
ATOM 771 C CA . LEU A 1 95 ? 4.796 -1.941 1.064 1.00 92.12 95 LEU A CA 1
ATOM 772 C C . LEU A 1 95 ? 4.941 -2.410 2.522 1.00 92.12 95 LEU A C 1
ATOM 774 O O . LEU A 1 95 ? 4.302 -3.383 2.925 1.00 92.12 95 LEU A O 1
ATOM 778 N N . ALA A 1 96 ? 5.690 -1.664 3.342 1.00 91.75 96 ALA A N 1
ATOM 779 C CA . ALA A 1 96 ? 5.831 -1.936 4.772 1.00 91.75 96 ALA A CA 1
ATOM 780 C C . ALA A 1 96 ? 4.495 -1.803 5.527 1.00 91.75 96 ALA A C 1
ATOM 782 O O . ALA A 1 96 ? 4.184 -2.630 6.385 1.00 91.75 96 ALA A O 1
ATOM 783 N N . ILE A 1 97 ? 3.674 -0.803 5.187 1.00 93.31 97 ILE A N 1
ATOM 784 C CA . ILE A 1 97 ? 2.317 -0.633 5.735 1.00 93.31 97 ILE A CA 1
ATOM 785 C C . ILE A 1 97 ? 1.428 -1.830 5.384 1.00 93.31 97 ILE A C 1
ATOM 787 O O . ILE A 1 97 ? 0.740 -2.353 6.260 1.00 93.31 97 ILE A O 1
ATOM 791 N N . CYS A 1 98 ? 1.445 -2.275 4.125 1.00 94.88 98 CYS A N 1
ATOM 792 C CA . CYS A 1 98 ? 0.630 -3.401 3.673 1.00 94.88 98 CYS A CA 1
ATOM 793 C C . CYS A 1 98 ? 1.020 -4.687 4.400 1.00 94.88 98 CYS A C 1
ATOM 795 O O . CYS A 1 98 ? 0.143 -5.414 4.850 1.00 94.88 98 CYS A O 1
ATOM 797 N N . GLN A 1 99 ? 2.321 -4.935 4.582 1.00 94.50 99 GLN A N 1
ATOM 798 C CA . GLN A 1 99 ? 2.803 -6.064 5.375 1.00 94.50 99 GLN A CA 1
ATOM 799 C C . GLN A 1 99 ? 2.374 -5.949 6.842 1.00 94.50 99 GLN A C 1
ATOM 801 O O . GLN A 1 99 ? 1.888 -6.917 7.417 1.00 94.50 99 GLN A O 1
ATOM 806 N N . LYS A 1 100 ? 2.544 -4.771 7.454 1.00 93.75 100 LYS A N 1
ATOM 807 C CA . LYS A 1 100 ? 2.223 -4.551 8.869 1.00 93.75 100 LYS A CA 1
ATOM 808 C C . LYS A 1 100 ? 0.740 -4.771 9.167 1.00 93.75 100 LYS A C 1
ATOM 810 O O . LYS A 1 100 ? 0.407 -5.339 10.200 1.00 93.75 100 LYS A O 1
ATOM 815 N N . PHE A 1 101 ? -0.136 -4.283 8.293 1.00 94.25 101 PHE A N 1
ATOM 816 C CA . PHE A 1 101 ? -1.584 -4.296 8.507 1.00 94.25 101 PHE A CA 1
ATOM 817 C C . PHE A 1 101 ? -2.309 -5.430 7.768 1.00 94.25 101 PHE A C 1
ATOM 819 O O . PHE A 1 101 ? -3.537 -5.425 7.747 1.00 94.25 101 PHE A O 1
ATOM 826 N N . ASP A 1 102 ? -1.566 -6.377 7.185 1.00 94.19 102 ASP A N 1
ATOM 827 C CA . ASP A 1 102 ? -2.076 -7.509 6.394 1.00 94.19 102 ASP A CA 1
ATOM 828 C C . ASP A 1 102 ? -3.009 -7.095 5.235 1.00 94.19 102 ASP A C 1
ATOM 830 O O . ASP A 1 102 ? -4.019 -7.736 4.955 1.00 94.19 102 ASP A O 1
ATOM 834 N N . LEU A 1 103 ? -2.668 -6.001 4.544 1.00 94.94 103 LEU A N 1
ATOM 835 C CA . LEU A 1 103 ? -3.401 -5.504 3.370 1.00 94.94 103 LEU A CA 1
ATOM 836 C C . LEU A 1 103 ? -2.887 -6.221 2.115 1.00 94.94 103 LEU A C 1
ATOM 838 O O . LEU A 1 103 ? -2.048 -5.693 1.378 1.00 94.94 103 LEU A O 1
ATOM 842 N N . LYS A 1 104 ? -3.319 -7.467 1.920 1.00 94.44 104 LYS A N 1
ATOM 843 C CA . LYS A 1 104 ? -2.785 -8.376 0.891 1.00 94.44 104 LYS A CA 1
ATOM 844 C C . LYS A 1 104 ? -3.042 -7.895 -0.530 1.00 94.44 104 LYS A C 1
ATOM 846 O O . LYS A 1 104 ? -2.118 -7.893 -1.345 1.00 94.44 104 LYS A O 1
ATOM 851 N N . ASP A 1 105 ? -4.270 -7.479 -0.820 1.00 94.56 105 ASP A N 1
ATOM 852 C CA . ASP A 1 105 ? -4.654 -7.045 -2.159 1.00 94.56 105 ASP A CA 1
ATOM 853 C C . ASP A 1 105 ? -3.901 -5.766 -2.508 1.00 94.56 105 ASP A C 1
ATOM 855 O O . ASP A 1 105 ? -3.271 -5.682 -3.561 1.00 94.56 105 ASP A O 1
ATOM 859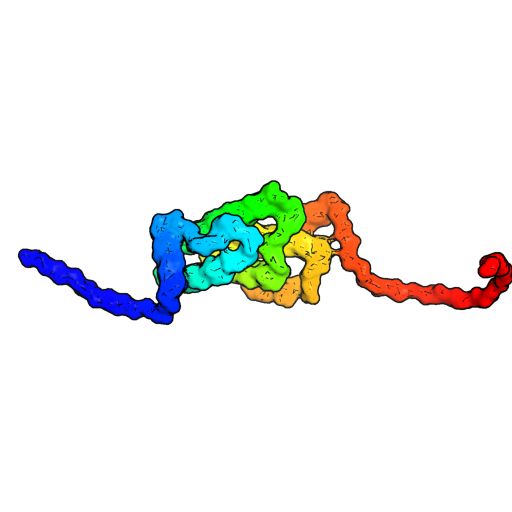 N N . LEU A 1 106 ? -3.893 -4.784 -1.601 1.00 93.69 106 LEU A N 1
ATOM 860 C CA . LEU A 1 106 ? -3.151 -3.542 -1.812 1.00 93.69 106 LEU A CA 1
ATOM 861 C C . LEU A 1 106 ? -1.642 -3.796 -1.916 1.00 93.69 106 LEU A C 1
ATOM 863 O O . LEU A 1 106 ? -0.981 -3.232 -2.790 1.00 93.69 106 LEU A O 1
ATOM 867 N N . GLY A 1 107 ? -1.112 -4.673 -1.063 1.00 94.44 107 GLY A N 1
ATOM 868 C CA . GLY A 1 107 ? 0.290 -5.068 -1.050 1.00 94.44 107 GLY A CA 1
ATOM 869 C C . GLY A 1 107 ? 0.744 -5.659 -2.380 1.00 94.44 107 GLY A C 1
ATOM 870 O O . GLY A 1 107 ? 1.821 -5.306 -2.858 1.00 94.44 107 GLY A O 1
ATOM 871 N N . TRP A 1 108 ? -0.101 -6.463 -3.031 1.00 94.56 108 TRP A N 1
ATOM 872 C CA . TRP A 1 108 ? 0.165 -6.964 -4.379 1.00 94.56 108 TRP A CA 1
ATOM 873 C C . TRP A 1 108 ? 0.324 -5.822 -5.395 1.00 94.56 108 TRP A C 1
ATOM 875 O O . TRP A 1 108 ? 1.289 -5.806 -6.161 1.00 94.56 108 TRP A O 1
ATOM 885 N N . TYR A 1 109 ? -0.567 -4.820 -5.383 1.00 91.56 109 TYR A N 1
ATOM 886 C CA . TYR A 1 109 ? -0.468 -3.677 -6.304 1.00 91.56 109 TYR A CA 1
ATOM 887 C C . TYR A 1 109 ? 0.792 -2.841 -6.059 1.00 91.56 109 TYR A C 1
ATOM 889 O O . TYR A 1 109 ? 1.450 -2.465 -7.033 1.00 91.56 109 TYR A O 1
ATOM 897 N N . CYS A 1 110 ? 1.134 -2.582 -4.793 1.00 91.44 110 CYS A N 1
ATOM 898 C CA . CYS A 1 110 ? 2.358 -1.877 -4.403 1.00 91.44 110 CYS A CA 1
ATOM 899 C C . CYS A 1 110 ? 3.611 -2.624 -4.876 1.00 91.44 110 CYS A C 1
ATOM 901 O O . CYS A 1 110 ? 4.486 -2.031 -5.504 1.00 91.44 110 CYS A O 1
ATOM 903 N N . ALA A 1 111 ? 3.676 -3.930 -4.609 1.00 93.81 111 ALA A N 1
ATOM 904 C CA . ALA A 1 111 ? 4.783 -4.793 -5.006 1.00 93.81 111 ALA A CA 1
ATOM 905 C C . ALA A 1 111 ? 4.953 -4.838 -6.531 1.00 93.81 111 ALA A C 1
ATOM 907 O O . ALA A 1 111 ? 6.057 -4.673 -7.048 1.00 93.81 111 ALA A O 1
ATOM 908 N N . TYR A 1 112 ? 3.853 -5.002 -7.266 1.00 92.06 112 TYR A N 1
ATOM 909 C CA . TYR A 1 112 ? 3.878 -5.054 -8.724 1.00 92.06 112 TYR A CA 1
ATOM 910 C C . TYR A 1 112 ? 4.362 -3.732 -9.345 1.00 92.06 112 TYR A C 1
ATOM 912 O O . TYR A 1 112 ? 5.166 -3.729 -10.282 1.00 92.06 112 TYR A O 1
ATOM 920 N N . ASP A 1 113 ? 3.882 -2.597 -8.828 1.00 89.50 113 ASP A N 1
ATOM 921 C CA . ASP A 1 113 ? 4.305 -1.269 -9.285 1.00 89.50 113 ASP A CA 1
ATOM 922 C C . ASP A 1 113 ? 5.803 -1.047 -9.018 1.00 89.50 113 ASP A C 1
ATOM 924 O O . ASP A 1 113 ? 6.544 -0.687 -9.932 1.00 89.50 113 ASP A O 1
ATOM 928 N N . LEU A 1 114 ? 6.283 -1.386 -7.816 1.00 91.25 114 LEU A N 1
ATOM 929 C CA . LEU A 1 114 ? 7.705 -1.324 -7.4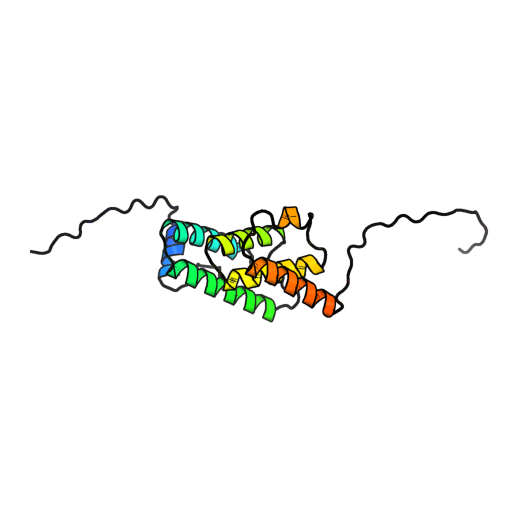64 1.00 91.25 114 LEU A CA 1
ATOM 930 C C . LEU A 1 114 ? 8.586 -2.210 -8.351 1.00 91.25 114 LEU A C 1
ATOM 932 O O . LEU A 1 114 ? 9.657 -1.767 -8.765 1.00 91.25 114 LEU A O 1
ATOM 936 N N . GLY A 1 115 ? 8.149 -3.433 -8.668 1.00 92.19 115 GLY A N 1
ATOM 937 C CA . GLY A 1 115 ? 8.869 -4.323 -9.584 1.00 92.19 115 GLY A CA 1
ATOM 938 C C . GLY A 1 115 ? 8.914 -3.786 -11.016 1.00 92.19 115 GLY A C 1
ATOM 939 O O . GLY A 1 115 ? 9.950 -3.852 -11.676 1.00 92.19 115 GLY A O 1
ATOM 940 N N . THR A 1 116 ? 7.837 -3.144 -11.473 1.00 89.50 116 THR A N 1
ATOM 941 C CA . THR A 1 116 ? 7.823 -2.447 -12.769 1.00 89.50 116 THR A CA 1
ATOM 942 C C . THR A 1 116 ? 8.817 -1.279 -12.779 1.00 89.50 116 THR A C 1
ATOM 944 O O . THR A 1 116 ? 9.581 -1.120 -13.730 1.00 89.50 116 THR A O 1
ATOM 947 N N . GLN A 1 117 ? 8.861 -0.488 -11.703 1.00 89.38 117 GLN A N 1
ATOM 948 C CA . GLN A 1 117 ? 9.818 0.611 -11.543 1.00 89.38 117 GLN A CA 1
ATOM 949 C C . GLN A 1 117 ? 11.272 0.110 -11.438 1.00 89.38 117 GLN A C 1
ATOM 951 O O . GLN A 1 117 ? 12.183 0.747 -11.969 1.00 89.38 117 GLN A O 1
ATOM 956 N N . LEU A 1 118 ? 11.501 -1.048 -10.808 1.00 91.38 118 LEU A N 1
ATOM 957 C CA . LEU A 1 118 ? 12.815 -1.695 -10.740 1.00 91.38 118 LEU A CA 1
ATOM 958 C C . LEU A 1 118 ? 13.313 -2.094 -12.131 1.00 91.38 118 LEU A C 1
ATOM 960 O O . LEU A 1 118 ? 14.447 -1.783 -12.485 1.00 91.38 118 LEU A O 1
ATOM 964 N N . ALA A 1 119 ? 12.458 -2.721 -12.944 1.00 90.19 119 ALA A N 1
ATOM 965 C CA . ALA A 1 119 ? 12.804 -3.100 -14.314 1.00 90.19 119 ALA A CA 1
ATOM 966 C C . ALA A 1 119 ? 13.158 -1.892 -15.198 1.00 90.19 119 ALA A C 1
ATOM 968 O O . ALA A 1 119 ? 13.969 -2.005 -16.112 1.00 90.19 119 ALA A O 1
ATOM 969 N N . GLN A 1 120 ? 12.583 -0.726 -14.897 1.00 88.62 120 GLN A N 1
ATOM 970 C CA . GLN A 1 120 ? 12.876 0.543 -15.568 1.00 88.62 120 GLN A CA 1
ATOM 971 C C . GLN A 1 120 ? 14.150 1.231 -15.046 1.00 88.62 120 GLN A C 1
ATOM 973 O O . GLN A 1 120 ? 14.491 2.312 -15.518 1.00 88.62 120 GLN A O 1
ATOM 978 N N . GLY A 1 121 ? 14.843 0.651 -14.059 1.00 88.50 121 GLY A N 1
ATOM 979 C CA . GLY A 1 121 ? 16.031 1.250 -13.448 1.00 88.50 121 GLY A CA 1
ATOM 980 C C . GLY A 1 121 ? 15.734 2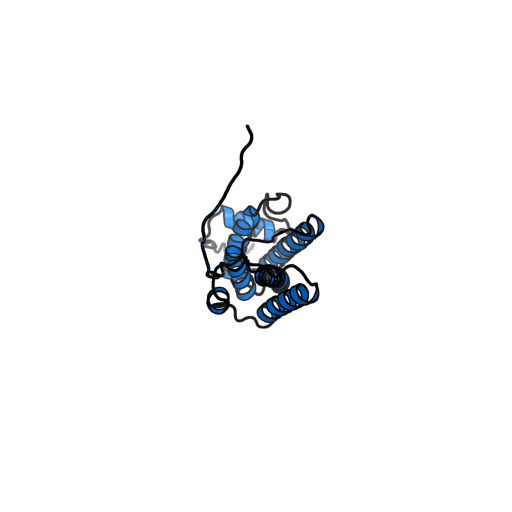.482 -12.588 1.00 88.50 121 GLY A C 1
ATOM 981 O O . GLY A 1 121 ? 16.620 3.302 -12.376 1.00 88.50 121 GLY A O 1
ATOM 982 N N . ALA A 1 122 ? 14.499 2.641 -12.098 1.00 88.25 122 ALA A N 1
ATOM 983 C CA . ALA A 1 122 ? 14.084 3.831 -11.351 1.00 88.25 122 ALA A CA 1
ATOM 984 C C . ALA A 1 122 ? 14.499 3.819 -9.867 1.00 88.25 122 ALA A C 1
ATOM 986 O O . ALA A 1 122 ? 14.296 4.809 -9.164 1.00 88.25 122 ALA A O 1
ATOM 987 N N . TRP A 1 123 ? 15.037 2.706 -9.358 1.00 90.50 123 TRP A N 1
ATOM 988 C CA . TRP A 1 123 ? 15.400 2.587 -7.946 1.00 90.50 123 TRP A CA 1
ATOM 989 C C . TRP A 1 123 ? 16.674 3.387 -7.640 1.00 90.50 123 TRP A C 1
ATOM 991 O O . TRP A 1 123 ? 17.700 3.173 -8.283 1.00 90.50 123 TRP A O 1
ATOM 1001 N N . PRO A 1 124 ? 16.646 4.291 -6.644 1.00 84.50 124 PRO A N 1
ATOM 1002 C CA . PRO A 1 124 ? 17.755 5.207 -6.387 1.00 84.50 124 PRO A CA 1
ATOM 1003 C C . PRO A 1 124 ? 18.920 4.566 -5.619 1.00 84.50 124 PRO A C 1
ATOM 1005 O O . PRO A 1 124 ? 19.965 5.195 -5.465 1.00 84.50 124 PRO A O 1
ATOM 1008 N N . ARG A 1 125 ? 18.733 3.360 -5.069 1.00 86.25 125 ARG A N 1
ATOM 1009 C CA . ARG A 1 125 ? 19.687 2.659 -4.197 1.00 86.25 125 ARG A CA 1
ATOM 1010 C C . ARG A 1 125 ? 19.726 1.162 -4.524 1.00 86.25 125 ARG A C 1
ATOM 1012 O O . ARG A 1 125 ? 18.815 0.670 -5.196 1.00 86.25 125 ARG A O 1
ATOM 1019 N N . PRO A 1 126 ? 20.754 0.432 -4.055 1.00 85.69 126 PRO A N 1
ATOM 1020 C CA . PRO A 1 126 ? 20.814 -1.018 -4.178 1.00 85.69 126 PRO A CA 1
ATOM 1021 C C . PRO A 1 126 ? 19.569 -1.721 -3.625 1.00 85.69 126 PRO A C 1
ATOM 1023 O O . PRO A 1 126 ? 18.967 -1.295 -2.642 1.00 85.69 126 PRO A O 1
ATOM 1026 N N . LEU A 1 127 ? 19.221 -2.855 -4.238 1.00 84.00 127 LEU A N 1
ATOM 1027 C CA . LEU A 1 127 ? 18.008 -3.615 -3.924 1.00 84.00 127 LEU A CA 1
ATOM 1028 C C . LEU A 1 127 ? 17.898 -4.022 -2.444 1.00 84.00 127 LEU A C 1
ATOM 1030 O O . LEU A 1 127 ? 16.802 -3.995 -1.893 1.00 84.00 127 LEU A O 1
ATOM 1034 N N . HIS A 1 128 ? 19.016 -4.373 -1.804 1.00 82.94 128 HIS A N 1
ATOM 1035 C CA . HIS A 1 128 ? 19.027 -4.799 -0.402 1.00 82.94 128 HIS A CA 1
ATOM 1036 C C . HIS A 1 128 ? 18.680 -3.661 0.566 1.00 82.94 128 HIS A C 1
ATOM 1038 O O . HIS A 1 128 ? 17.937 -3.897 1.511 1.00 82.94 128 HIS A O 1
ATOM 1044 N N . ASP A 1 129 ? 19.138 -2.436 0.290 1.00 86.94 129 ASP A N 1
ATOM 1045 C CA . ASP A 1 129 ? 18.804 -1.255 1.095 1.00 86.94 129 ASP A CA 1
ATOM 1046 C C . ASP A 1 129 ? 17.327 -0.883 0.936 1.00 86.94 129 ASP A C 1
ATOM 1048 O O . ASP A 1 129 ? 16.647 -0.501 1.883 1.00 86.94 129 ASP A O 1
ATOM 1052 N N . CYS A 1 130 ? 16.813 -0.987 -0.291 1.00 84.69 130 CYS A N 1
ATOM 1053 C CA . CYS A 1 130 ? 15.430 -0.653 -0.612 1.00 84.69 130 CYS A CA 1
ATOM 1054 C C . CYS A 1 130 ? 14.408 -1.616 0.010 1.00 84.69 130 CYS A C 1
ATOM 1056 O O . CYS A 1 130 ? 13.295 -1.203 0.330 1.00 84.69 130 CYS A O 1
ATOM 1058 N N . LEU A 1 131 ? 14.770 -2.891 0.151 1.00 86.25 131 LEU A N 1
ATOM 1059 C CA . LEU A 1 131 ? 13.894 -3.944 0.671 1.00 86.25 131 LEU A CA 1
ATOM 1060 C C . LEU A 1 131 ? 14.149 -4.270 2.146 1.00 86.25 131 LEU A C 1
ATOM 1062 O O . LEU A 1 131 ? 13.595 -5.243 2.662 1.00 86.25 131 LEU A O 1
ATOM 1066 N N . GLU A 1 132 ? 14.958 -3.470 2.840 1.00 87.69 132 GLU A N 1
ATOM 1067 C CA . GLU A 1 132 ? 15.181 -3.631 4.271 1.00 87.69 132 GLU A CA 1
ATOM 1068 C C . GLU A 1 132 ? 13.840 -3.606 5.033 1.00 87.69 132 GLU A C 1
ATOM 1070 O O . GLU A 1 132 ? 13.023 -2.696 4.886 1.00 87.69 132 GLU A O 1
ATOM 1075 N N . GLY A 1 133 ? 13.577 -4.647 5.830 1.00 84.38 133 GLY A N 1
ATOM 1076 C CA . GLY A 1 133 ? 12.336 -4.792 6.604 1.00 84.38 133 GLY A CA 1
ATOM 1077 C C . GLY A 1 133 ? 11.136 -5.381 5.846 1.00 84.38 133 GLY A C 1
ATOM 1078 O O . GLY A 1 133 ? 10.127 -5.714 6.477 1.00 84.38 133 GLY A O 1
ATOM 1079 N N . VAL A 1 134 ? 11.234 -5.586 4.528 1.00 87.44 134 VAL A N 1
ATOM 1080 C CA . VAL A 1 134 ? 10.221 -6.310 3.747 1.00 87.44 134 VAL A CA 1
ATOM 1081 C C . VAL A 1 134 ? 10.487 -7.808 3.870 1.00 87.44 134 VAL A C 1
ATOM 1083 O O . VAL A 1 134 ? 11.449 -8.336 3.320 1.00 87.44 134 VAL A O 1
ATOM 1086 N N . THR A 1 135 ? 9.630 -8.508 4.607 1.00 90.88 135 THR A N 1
ATOM 1087 C CA . THR A 1 135 ? 9.787 -9.937 4.920 1.00 90.88 135 THR A CA 1
ATOM 1088 C C . THR A 1 135 ? 8.680 -10.803 4.330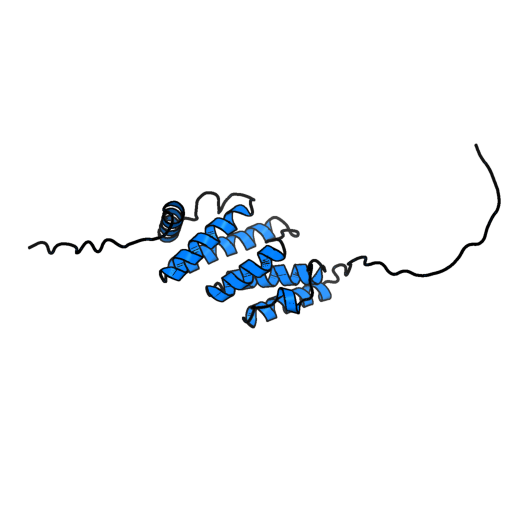 1.00 90.88 135 THR A C 1
ATOM 1090 O O . THR A 1 135 ? 8.814 -12.023 4.322 1.00 90.88 135 THR A O 1
ATOM 1093 N N . CYS A 1 136 ? 7.604 -10.200 3.813 1.00 93.12 136 CYS A N 1
ATOM 1094 C CA . CYS A 1 136 ? 6.485 -10.902 3.198 1.00 93.12 136 CYS A CA 1
ATOM 1095 C C . CYS A 1 136 ? 6.923 -11.589 1.888 1.00 93.12 136 CYS A C 1
ATOM 1097 O O . CYS A 1 136 ? 7.192 -10.895 0.898 1.00 93.12 136 CYS A O 1
ATOM 1099 N N . PRO A 1 137 ? 6.962 -12.936 1.834 1.00 92.94 137 PRO A N 1
ATOM 1100 C CA . PRO A 1 137 ? 7.456 -13.654 0.661 1.00 92.94 137 PRO A CA 1
ATOM 1101 C C . PRO A 1 137 ? 6.608 -13.407 -0.587 1.00 92.94 137 PRO A C 1
ATOM 1103 O O . PRO A 1 137 ? 7.155 -13.271 -1.677 1.00 92.94 137 PRO A O 1
ATOM 1106 N N . ASP A 1 138 ? 5.287 -13.293 -0.432 1.00 94.44 138 ASP A N 1
ATOM 1107 C CA . ASP A 1 138 ? 4.367 -13.077 -1.552 1.00 94.44 138 ASP A CA 1
ATOM 1108 C C . ASP A 1 138 ? 4.581 -11.711 -2.215 1.00 94.44 138 ASP A C 1
ATOM 1110 O O . ASP A 1 138 ? 4.554 -11.596 -3.442 1.00 94.44 138 ASP A O 1
ATOM 1114 N N . MET A 1 139 ? 4.868 -10.676 -1.421 1.00 93.81 139 MET A N 1
ATOM 1115 C CA . MET A 1 139 ? 5.189 -9.345 -1.940 1.00 93.81 139 MET A CA 1
ATOM 1116 C C . MET A 1 139 ? 6.540 -9.339 -2.661 1.00 93.81 139 MET A C 1
ATOM 1118 O O . MET A 1 139 ? 6.633 -8.833 -3.778 1.00 93.81 139 MET A O 1
ATOM 1122 N N . LEU A 1 140 ? 7.573 -9.953 -2.073 1.00 94.19 140 LEU A N 1
ATOM 1123 C CA . LEU A 1 140 ? 8.892 -10.082 -2.708 1.00 94.19 140 LEU A CA 1
ATOM 1124 C C . LEU A 1 140 ? 8.809 -10.862 -4.025 1.00 94.19 140 LEU A C 1
ATOM 1126 O O . LEU A 1 140 ? 9.366 -10.444 -5.040 1.00 94.19 140 LEU A O 1
ATOM 1130 N N . LYS A 1 141 ? 8.057 -11.965 -4.029 1.00 95.50 141 LYS A N 1
ATOM 1131 C CA . LYS A 1 141 ? 7.772 -12.751 -5.228 1.00 95.50 141 LYS A CA 1
ATOM 1132 C C . LYS A 1 141 ? 7.078 -11.902 -6.293 1.00 95.50 141 LYS A C 1
ATOM 1134 O O . LYS A 1 141 ? 7.514 -11.908 -7.438 1.00 95.50 141 LYS A O 1
ATOM 1139 N N . THR A 1 142 ? 6.066 -11.124 -5.910 1.00 96.00 142 THR A N 1
ATOM 1140 C CA . THR A 1 142 ? 5.330 -10.243 -6.832 1.00 96.00 142 THR A CA 1
ATOM 1141 C C . THR A 1 142 ? 6.241 -9.187 -7.472 1.00 96.00 142 THR A C 1
ATOM 1143 O O . THR A 1 142 ? 6.119 -8.921 -8.668 1.00 96.00 142 THR A O 1
ATOM 1146 N N . ILE A 1 143 ? 7.194 -8.617 -6.719 1.00 93.81 143 ILE A N 1
ATOM 1147 C CA . ILE A 1 143 ? 8.209 -7.697 -7.269 1.00 93.81 143 ILE A CA 1
ATOM 1148 C C . ILE A 1 143 ? 9.017 -8.400 -8.367 1.00 93.81 143 ILE A C 1
ATOM 1150 O O . ILE A 1 143 ? 9.158 -7.865 -9.466 1.00 93.81 143 ILE A O 1
ATOM 1154 N N . LEU A 1 144 ? 9.528 -9.604 -8.090 1.00 94.06 144 LEU A N 1
ATOM 1155 C CA . LEU A 1 144 ? 10.341 -10.364 -9.045 1.00 94.06 144 LEU A CA 1
ATOM 1156 C C . LEU A 1 144 ? 9.542 -10.787 -10.284 1.00 94.06 144 LEU A C 1
ATOM 1158 O O . LEU A 1 144 ? 10.054 -10.701 -11.398 1.00 94.06 144 LEU A O 1
ATOM 1162 N N . GLU A 1 145 ? 8.284 -11.195 -10.115 1.00 94.81 145 GLU A N 1
ATOM 1163 C CA . GLU A 1 145 ? 7.389 -11.539 -11.226 1.00 94.81 145 GLU A CA 1
ATOM 1164 C C . GLU A 1 145 ? 7.131 -10.335 -12.141 1.00 94.81 145 GLU A C 1
ATOM 1166 O O . GLU A 1 145 ? 7.180 -10.472 -13.365 1.00 94.81 145 GLU A O 1
ATOM 1171 N N . ALA A 1 146 ? 6.923 -9.145 -11.570 1.00 91.81 146 ALA A N 1
ATOM 1172 C CA . ALA A 1 146 ? 6.756 -7.917 -12.343 1.00 91.81 146 ALA A CA 1
ATOM 1173 C C . ALA A 1 146 ? 8.032 -7.548 -13.120 1.00 91.81 146 ALA A C 1
ATOM 1175 O O . ALA A 1 146 ? 7.951 -7.180 -14.295 1.00 91.81 146 ALA A O 1
ATOM 1176 N N . VAL A 1 147 ? 9.212 -7.707 -12.506 1.00 92.75 147 VAL A N 1
ATOM 1177 C CA . VAL A 1 147 ? 10.500 -7.509 -13.192 1.00 92.75 147 VAL A CA 1
ATOM 1178 C C . VAL A 1 147 ? 10.652 -8.489 -14.352 1.00 92.75 147 VAL A C 1
ATOM 1180 O O . VAL A 1 147 ? 10.951 -8.080 -15.473 1.00 92.75 147 VAL A O 1
ATOM 1183 N N . GLN A 1 148 ? 10.407 -9.777 -14.107 1.00 93.44 148 GLN A N 1
ATOM 1184 C CA . GLN A 1 148 ? 10.510 -10.819 -15.127 1.00 93.44 148 GLN A CA 1
A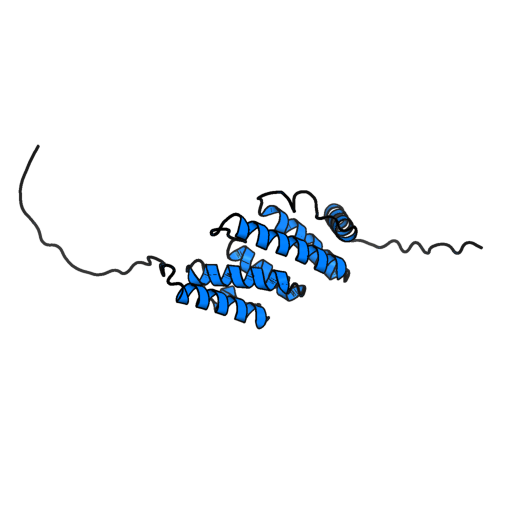TOM 1185 C C . GLN A 1 148 ? 9.562 -10.554 -16.302 1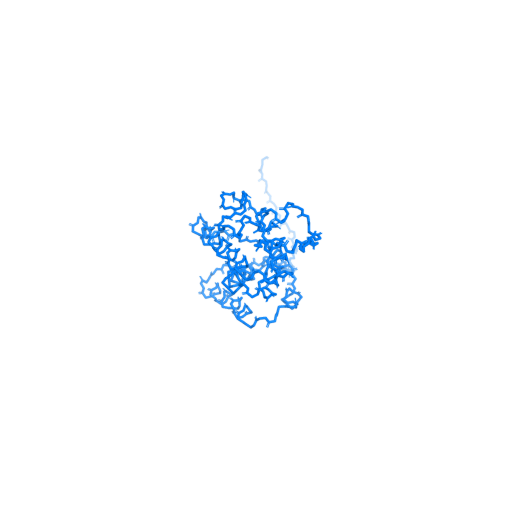.00 93.44 148 GLN A C 1
ATOM 1187 O O . GLN A 1 148 ? 9.959 -10.699 -17.459 1.00 93.44 148 GLN A O 1
ATOM 1192 N N . ALA A 1 149 ? 8.322 -10.144 -16.024 1.00 91.50 149 ALA A N 1
ATOM 1193 C CA . ALA A 1 149 ? 7.349 -9.794 -17.052 1.00 91.50 149 ALA A CA 1
ATOM 1194 C C . ALA A 1 149 ? 7.832 -8.617 -17.914 1.00 91.50 149 ALA A C 1
ATOM 1196 O O . ALA A 1 149 ? 7.766 -8.689 -19.142 1.00 91.50 149 ALA A O 1
ATOM 1197 N N . ALA A 1 150 ? 8.377 -7.570 -17.288 1.00 87.50 150 ALA A N 1
ATOM 1198 C CA . ALA A 1 150 ? 8.923 -6.416 -17.995 1.00 87.50 150 ALA A CA 1
ATOM 1199 C C . ALA A 1 150 ? 10.104 -6.805 -18.904 1.00 87.50 150 ALA A C 1
ATOM 1201 O O . ALA A 1 150 ? 10.114 -6.432 -20.079 1.00 87.50 150 ALA A O 1
ATOM 1202 N N . VAL A 1 151 ? 11.038 -7.625 -18.407 1.00 86.69 151 VAL A N 1
ATOM 1203 C CA . VAL A 1 151 ? 12.182 -8.135 -19.186 1.00 86.69 151 VAL A CA 1
ATOM 1204 C C . VAL A 1 151 ? 11.714 -8.970 -20.382 1.00 86.69 151 VAL A C 1
ATOM 1206 O O . VAL A 1 151 ? 12.163 -8.746 -21.504 1.00 86.69 151 VAL A O 1
ATOM 1209 N N . ASN A 1 152 ? 10.765 -9.886 -20.171 1.00 87.38 152 ASN A N 1
ATOM 1210 C CA . ASN A 1 152 ? 10.226 -10.742 -21.234 1.00 87.38 152 ASN A CA 1
ATOM 1211 C C . ASN A 1 152 ? 9.475 -9.949 -22.313 1.00 87.38 152 ASN A C 1
ATOM 1213 O O . ASN A 1 152 ? 9.427 -10.368 -23.467 1.00 87.38 152 ASN A O 1
ATOM 1217 N N . SER A 1 153 ? 8.884 -8.811 -21.945 1.00 83.12 153 SER A N 1
ATOM 1218 C CA . SER A 1 153 ? 8.149 -7.942 -22.869 1.00 83.12 153 SER A CA 1
ATOM 1219 C C . SER A 1 153 ? 9.037 -7.027 -23.730 1.00 83.12 153 SER A C 1
ATOM 1221 O O . SER A 1 153 ? 8.515 -6.333 -24.599 1.00 83.12 153 SER A O 1
ATOM 1223 N N . GLY A 1 154 ? 10.363 -7.028 -23.533 1.00 65.75 154 GLY A N 1
ATOM 1224 C CA . GLY A 1 154 ? 11.310 -6.271 -24.365 1.00 65.75 154 GLY A CA 1
ATOM 1225 C C . GLY A 1 154 ? 11.307 -4.750 -24.150 1.00 65.75 154 GLY A C 1
ATOM 1226 O O . GLY A 1 154 ? 11.765 -4.015 -25.024 1.00 65.75 154 GLY A O 1
ATOM 1227 N N . GLY A 1 155 ? 10.793 -4.255 -23.018 1.00 54.19 155 GLY A N 1
ATOM 1228 C CA . GLY A 1 155 ? 10.843 -2.827 -22.670 1.00 54.19 155 GLY A CA 1
ATOM 1229 C C . GLY A 1 155 ? 12.288 -2.328 -22.480 1.00 54.19 155 GLY A C 1
ATOM 1230 O O . GLY A 1 155 ? 13.136 -3.101 -22.035 1.00 54.19 155 GLY A O 1
ATOM 1231 N N . PRO A 1 156 ? 12.605 -1.064 -22.825 1.00 46.19 156 PRO A N 1
ATOM 1232 C CA . PRO A 1 156 ? 13.984 -0.593 -22.929 1.00 46.19 156 PRO A CA 1
ATOM 1233 C C . PRO A 1 156 ? 14.726 -0.689 -21.592 1.00 46.19 156 PRO A C 1
ATOM 1235 O O . PRO A 1 156 ? 14.374 -0.030 -20.615 1.00 46.19 156 PRO A O 1
ATOM 1238 N N . LEU A 1 157 ? 15.798 -1.481 -21.590 1.00 50.41 157 LEU A N 1
ATOM 1239 C CA . LEU A 1 157 ? 16.860 -1.439 -20.592 1.00 50.41 157 LEU A CA 1
ATOM 1240 C C . LEU A 1 157 ? 17.657 -0.154 -20.820 1.00 50.41 157 LEU A C 1
ATOM 1242 O O . LEU A 1 157 ? 18.405 -0.052 -21.791 1.00 50.41 157 LEU A O 1
ATOM 1246 N N . GLY A 1 158 ? 17.509 0.835 -19.945 1.00 36.94 158 GLY A N 1
ATOM 1247 C CA . GLY A 1 158 ? 18.368 2.007 -20.021 1.00 36.94 158 GLY A CA 1
ATOM 1248 C C . GLY A 1 158 ? 18.330 2.891 -18.788 1.00 36.94 158 GLY A C 1
ATOM 1249 O O . GLY A 1 158 ? 17.518 3.807 -18.722 1.00 36.94 158 GLY A O 1
ATOM 1250 N N . PRO A 1 159 ? 19.307 2.753 -17.886 1.00 39.53 159 PRO A N 1
ATOM 1251 C CA . PRO A 1 159 ? 20.074 3.894 -17.446 1.00 39.53 159 PRO A CA 1
ATOM 1252 C C . PRO A 1 159 ? 21.210 4.118 -18.457 1.00 39.53 159 PRO A C 1
ATOM 1254 O O . PRO A 1 159 ? 22.136 3.312 -18.554 1.00 39.53 159 PRO A O 1
ATOM 1257 N N . SER A 1 160 ? 21.163 5.223 -19.208 1.00 45.22 160 SER A N 1
ATOM 1258 C CA . SER A 1 160 ? 22.354 5.780 -19.863 1.00 45.22 160 SER A CA 1
ATOM 1259 C C . SER A 1 160 ? 23.326 6.240 -18.774 1.00 45.22 160 SER A C 1
ATOM 1261 O O . SER A 1 160 ? 23.329 7.399 -18.371 1.00 45.22 160 SER A O 1
ATOM 1263 N N . GLY A 1 161 ? 24.103 5.297 -18.247 1.00 37.19 161 GLY A N 1
ATOM 1264 C CA . GLY A 1 161 ? 25.217 5.529 -17.343 1.00 37.19 161 GLY A CA 1
ATOM 1265 C C . GLY A 1 161 ? 26.522 5.496 -18.125 1.00 37.19 161 GLY A C 1
ATOM 1266 O O . GLY A 1 161 ? 26.921 4.451 -18.626 1.00 37.19 161 GLY A O 1
ATOM 1267 N N . SER A 1 162 ? 27.141 6.668 -18.226 1.00 43.97 162 SER A N 1
ATOM 1268 C CA . SER A 1 162 ? 28.523 6.968 -18.597 1.00 43.97 162 SER A CA 1
ATOM 1269 C C . SER A 1 162 ? 29.474 5.770 -18.722 1.00 43.97 162 SER A C 1
ATOM 1271 O O . SER A 1 162 ? 29.919 5.203 -17.727 1.00 43.97 162 SER A O 1
ATOM 1273 N N . GLY A 1 163 ? 29.875 5.476 -19.958 1.00 30.61 163 GLY A N 1
ATOM 1274 C CA . GLY A 1 163 ? 31.062 4.691 -20.275 1.00 30.61 163 GLY A CA 1
ATOM 1275 C C . GLY A 1 163 ? 32.064 5.581 -20.995 1.00 30.61 163 GLY A C 1
ATOM 1276 O O . GLY A 1 163 ? 31.877 5.910 -22.163 1.00 30.61 163 GLY A O 1
ATOM 1277 N N . ALA A 1 164 ? 33.110 5.992 -20.282 1.00 39.16 164 ALA A N 1
ATOM 1278 C CA . ALA A 1 164 ? 34.302 6.571 -20.876 1.00 39.16 164 ALA A CA 1
ATOM 1279 C C . ALA A 1 164 ? 34.937 5.565 -21.853 1.00 39.16 164 ALA A C 1
ATOM 1281 O O . ALA A 1 164 ? 35.152 4.405 -21.502 1.00 39.16 164 ALA A O 1
ATOM 1282 N N . GLY A 1 165 ? 35.254 6.029 -23.060 1.00 29.98 165 GLY A N 1
ATOM 1283 C CA . GLY A 1 165 ? 36.038 5.317 -24.065 1.00 29.98 165 GLY A CA 1
ATOM 1284 C C . GLY A 1 165 ? 37.051 6.288 -24.687 1.00 29.98 165 GLY A C 1
ATOM 1285 O O . GLY A 1 165 ? 36.650 7.399 -25.031 1.00 29.98 165 GLY A O 1
ATOM 1286 N N . PRO A 1 166 ? 38.346 5.934 -24.763 1.00 44.59 166 PRO A N 1
ATOM 1287 C CA . PRO A 1 166 ? 39.447 6.866 -25.008 1.00 44.59 166 PRO A CA 1
ATOM 1288 C C . PRO A 1 166 ? 39.781 7.035 -26.499 1.00 44.59 166 PRO A C 1
ATOM 1290 O O . PRO A 1 166 ? 39.498 6.159 -27.311 1.00 44.59 166 PRO A O 1
ATOM 1293 N N . GLY A 1 167 ? 40.508 8.111 -26.817 1.00 32.38 167 GLY A N 1
ATOM 1294 C CA . GLY A 1 167 ? 41.192 8.308 -28.104 1.00 32.38 167 GLY A CA 1
ATOM 1295 C C . GLY A 1 167 ? 40.398 9.183 -29.074 1.00 32.38 167 GLY A C 1
ATOM 1296 O O . GLY A 1 167 ? 39.204 9.005 -29.245 1.00 32.38 167 GLY A O 1
ATOM 1297 N N . GLY A 1 168 ? 40.960 10.171 -29.751 1.00 33.47 168 GLY A N 1
ATOM 1298 C CA . GLY A 1 168 ? 42.321 10.673 -29.854 1.00 33.47 168 GLY A CA 1
ATOM 1299 C C . GLY A 1 168 ? 42.258 11.804 -30.884 1.00 33.47 168 GLY A C 1
ATOM 1300 O O . GLY A 1 168 ? 41.586 11.661 -31.904 1.00 33.47 168 GLY A O 1
ATOM 1301 N N . GLU A 1 169 ? 42.899 12.937 -30.609 1.00 37.28 169 GLU A N 1
ATOM 1302 C CA . GLU A 1 169 ? 43.193 13.931 -31.649 1.00 37.28 169 GLU A CA 1
ATOM 1303 C C . GLU A 1 169 ? 44.091 13.293 -32.722 1.00 37.28 169 GLU A C 1
ATOM 1305 O O . GLU A 1 169 ? 44.953 12.468 -32.401 1.00 37.28 169 GLU A O 1
ATOM 1310 N N . PRO A 1 170 ? 43.905 13.665 -34.000 1.00 39.06 170 PRO A N 1
ATOM 1311 C CA . PRO A 1 170 ? 44.819 14.670 -34.535 1.00 39.06 170 PRO A CA 1
ATOM 1312 C C . PRO A 1 170 ? 44.176 15.713 -35.467 1.00 39.06 170 PRO A C 1
ATOM 1314 O O . PRO A 1 170 ? 43.069 15.574 -35.980 1.00 39.06 170 PRO A O 1
ATOM 1317 N N . ALA A 1 171 ? 44.952 16.778 -35.654 1.00 37.19 171 ALA A N 1
ATOM 1318 C CA . ALA A 1 171 ? 44.678 18.026 -36.348 1.00 37.19 171 ALA A CA 1
ATOM 1319 C C . ALA A 1 171 ? 44.443 17.952 -37.878 1.00 37.19 171 ALA A C 1
ATOM 1321 O O . ALA A 1 171 ? 45.227 17.339 -38.596 1.00 37.19 171 ALA A O 1
ATOM 1322 N N . GLY A 1 172 ? 43.467 18.761 -38.336 1.00 35.19 172 GLY A N 1
ATOM 1323 C CA . GLY A 1 172 ? 43.413 19.547 -39.594 1.00 35.19 172 GLY A CA 1
ATOM 1324 C C . GLY A 1 172 ? 43.241 18.819 -40.946 1.00 35.19 172 GLY A C 1
ATOM 1325 O O . GLY A 1 172 ? 43.382 17.602 -40.998 1.00 35.19 172 GLY A O 1
ATOM 1326 N N . PRO A 1 173 ? 43.028 19.543 -42.080 1.00 43.94 173 PRO A N 1
ATOM 1327 C CA . PRO A 1 173 ? 42.732 20.982 -42.253 1.00 43.94 173 PRO A CA 1
ATOM 1328 C C . PRO A 1 173 ? 41.572 21.318 -43.249 1.00 43.94 173 PRO A C 1
ATOM 1330 O O . PRO A 1 173 ? 41.236 20.523 -44.118 1.00 43.94 173 PRO A O 1
ATOM 1333 N N . GLY A 1 174 ? 41.073 22.568 -43.221 1.00 35.94 174 GLY A N 1
ATOM 1334 C CA . GLY A 1 174 ? 40.728 23.325 -44.447 1.00 35.94 174 GLY A CA 1
ATOM 1335 C C . GLY A 1 174 ? 39.256 23.547 -44.864 1.00 35.94 174 GLY A C 1
ATOM 1336 O O . GLY A 1 174 ? 38.475 22.611 -44.954 1.00 35.94 174 GLY A O 1
ATOM 1337 N N . HIS A 1 175 ? 38.998 24.807 -45.268 1.00 41.47 175 HIS A N 1
ATOM 1338 C CA . HIS A 1 175 ? 37.871 25.383 -46.042 1.00 41.47 175 HIS A CA 1
ATOM 1339 C C . HIS A 1 175 ? 36.531 25.545 -45.295 1.00 41.47 175 HIS A C 1
ATOM 1341 O O . HIS A 1 175 ? 36.003 24.585 -44.764 1.00 41.47 175 HIS A O 1
ATOM 1347 N N . GLY A 1 176 ? 35.923 26.729 -45.154 1.00 34.94 176 GLY A N 1
ATOM 1348 C CA . GLY A 1 176 ? 35.814 27.891 -46.050 1.00 34.94 176 GLY A CA 1
ATOM 1349 C C . GLY A 1 176 ? 34.341 28.006 -46.488 1.00 34.94 176 GLY A C 1
ATOM 1350 O O . GLY A 1 176 ? 33.775 26.962 -46.794 1.00 34.94 176 GLY A O 1
ATOM 1351 N N . LEU A 1 177 ? 33.791 29.236 -46.551 1.00 40.25 177 LEU A N 1
ATOM 1352 C CA . LEU A 1 177 ? 32.382 29.662 -46.803 1.00 40.25 177 LEU A CA 1
ATOM 1353 C C . LEU A 1 177 ? 31.633 29.982 -45.492 1.00 40.25 177 LEU A C 1
ATOM 1355 O O . LEU A 1 177 ? 31.545 29.116 -44.630 1.00 40.25 177 LEU A O 1
ATOM 1359 N N . GLU A 1 178 ? 31.091 31.169 -45.218 1.00 35.28 178 GLU A N 1
ATOM 1360 C CA . GLU A 1 178 ? 30.955 32.483 -45.881 1.00 35.28 178 GLU A CA 1
ATOM 1361 C C . GLU A 1 178 ? 30.996 33.570 -44.790 1.00 35.28 178 GLU A C 1
ATOM 1363 O O . GLU A 1 178 ? 30.628 33.251 -43.633 1.00 35.28 178 GLU A O 1
#

Organism: NCBI:txid51714

Secondary structure (DSSP, 8-state):
-------------S-HHHHHHHHHHHHT-PPTTSSS--STHHHHHHHHHHHHHHHTT-HHHHHHHHHHHHHHHHHHHHH-TT--SS-HHHHHHHHHHHHHTT-HHHHHHHHHHHHHHHHTT--SS-HHHHTTT---HHHHHHHHHHHHHHHHTT------------------------

Foldseek 3Di:
DPPDDPCPPDPDVDDPVLVVQLVCLVVPHHGPPQQPDPDPVNVVSLVSNLVVCVVVVVLSSLVSSLVRLLVVLVVQCVVDVPRQSDQLVVLLVVLLSCVVSVSPSNNLSSLLSNLLCVLQVNDPDDPCVSCVNPDDVVSVVSSVVSNVVCVVVPPDDDDPDDDDDDDDDDDYDDDDDD

Sequence (178 aa):
MLTACDATRLQVEENREVMESVLIVMRGSPPVNTFDTRSTACWSIFKKILIVADKYDMSLVKERCEKWLVSRCLRGRMRSHTFKFQDVSEGFEWLAICQKFDLKDLGWYCAYDLGTQLAQGAWPRPLHDCLEGVTCPDMLKTILEAVQAAVNSGGPLGPSGSGAGPGGEPAGPGHGLE

Radius of gyration: 24.51 Å; chains: 1; bounding box: 80×46×83 Å

pLDDT: mean 77.33, std 20.12, range [29.98, 96.0]